Protein AF-A0A4Y2G0T9-F1 (afdb_monomer_lite)

Secondary structure (DSSP, 8-state):
-HHHIIIIIHHHTT-SEEEEE------SSS--TTHHHHHHHHHHHHHHTT----SHHHHHHHHHHH-TT-------HHHHHHHHT--EEPPP-TTGGG-SEEEEETTTTEEEEESS--SSS-TTS---TTEEEEEEEEEETTEEEEEEE--

pLDDT: mean 78.45, std 14.95, range [38.84, 96.38]

Radius of gyration: 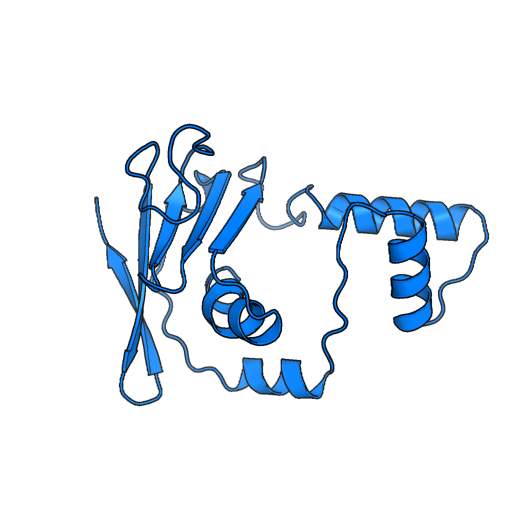17.41 Å; chains: 1; bounding box: 47×31×44 Å

Structure (mmCIF, N/CA/C/O backbone):
data_AF-A0A4Y2G0T9-F1
#
_entry.id   AF-A0A4Y2G0T9-F1
#
loop_
_atom_site.group_PDB
_atom_site.id
_atom_site.type_symbol
_atom_site.label_atom_id
_atom_site.label_alt_id
_atom_site.label_comp_id
_atom_site.label_asym_id
_atom_site.label_entity_id
_atom_site.label_seq_id
_atom_site.pdbx_PDB_ins_code
_atom_site.Cartn_x
_atom_site.Cartn_y
_atom_site.Cartn_z
_atom_site.occupancy
_atom_site.B_iso_or_equiv
_atom_site.auth_seq_id
_atom_site.auth_comp_id
_atom_site.auth_asym_id
_atom_site.auth_atom_id
_atom_site.pdbx_PDB_model_num
ATOM 1 N N . MET A 1 1 ? -9.813 4.676 -2.285 1.00 68.00 1 MET A N 1
ATOM 2 C CA . MET A 1 1 ? -8.506 3.986 -2.178 1.00 68.00 1 MET A CA 1
ATOM 3 C C . MET A 1 1 ? -8.399 3.131 -0.915 1.00 68.00 1 MET A C 1
ATOM 5 O O . MET A 1 1 ? -8.405 1.923 -1.058 1.00 68.00 1 MET A O 1
ATOM 9 N N . PHE A 1 2 ? -8.366 3.696 0.302 1.00 76.31 2 PHE A N 1
ATOM 10 C CA . PHE A 1 2 ? -8.104 2.938 1.548 1.00 76.31 2 PHE A CA 1
ATOM 11 C C . PHE A 1 2 ? -9.035 1.743 1.794 1.00 76.31 2 PHE A C 1
ATOM 13 O O . PHE A 1 2 ? -8.586 0.682 2.213 1.00 76.31 2 PHE A O 1
ATOM 20 N N . PHE A 1 3 ? -10.314 1.888 1.445 1.00 78.50 3 PHE A N 1
ATOM 21 C CA . PHE A 1 3 ? -11.277 0.794 1.488 1.00 78.50 3 PHE A CA 1
ATOM 22 C C . PHE A 1 3 ? -10.866 -0.411 0.625 1.00 78.50 3 PHE A C 1
ATOM 24 O O . PHE A 1 3 ? -10.908 -1.536 1.105 1.00 78.50 3 PHE A O 1
ATOM 31 N N . LEU A 1 4 ? -10.416 -0.189 -0.615 1.00 79.38 4 LEU A N 1
ATOM 32 C CA . LEU A 1 4 ? -9.971 -1.268 -1.507 1.00 79.38 4 LEU A CA 1
ATOM 33 C C . LEU A 1 4 ? -8.747 -1.991 -0.938 1.00 79.38 4 LEU A C 1
ATOM 35 O O . LEU A 1 4 ? -8.599 -3.197 -1.114 1.00 79.38 4 LEU A O 1
ATOM 39 N N . VAL A 1 5 ? -7.891 -1.282 -0.201 1.00 77.06 5 VAL A N 1
ATOM 40 C CA . VAL A 1 5 ? -6.729 -1.908 0.434 1.00 77.06 5 VAL A CA 1
ATOM 41 C C . VAL A 1 5 ? -7.168 -2.918 1.495 1.00 77.06 5 VAL A C 1
ATOM 43 O O . VAL A 1 5 ? -6.694 -4.049 1.495 1.00 77.06 5 VAL A O 1
ATOM 46 N N . ALA A 1 6 ? -8.123 -2.544 2.345 1.00 79.56 6 ALA A N 1
ATOM 47 C CA . ALA A 1 6 ? -8.663 -3.428 3.375 1.00 79.56 6 ALA A CA 1
ATOM 48 C C . ALA A 1 6 ? -9.577 -4.532 2.804 1.00 79.56 6 ALA A C 1
ATOM 50 O O . ALA A 1 6 ? -9.479 -5.696 3.183 1.00 79.56 6 ALA A O 1
ATOM 51 N N . ALA A 1 7 ? -10.473 -4.191 1.876 1.00 77.19 7 ALA A N 1
ATOM 52 C CA . ALA A 1 7 ? -11.520 -5.095 1.402 1.00 77.19 7 ALA A CA 1
ATOM 53 C C . ALA A 1 7 ? -11.059 -6.064 0.305 1.00 77.19 7 ALA A C 1
ATOM 55 O O . ALA A 1 7 ? -11.631 -7.155 0.187 1.00 77.19 7 ALA A O 1
ATOM 56 N N . PHE A 1 8 ? -10.053 -5.671 -0.481 1.00 79.69 8 PHE A N 1
ATOM 57 C CA . PHE A 1 8 ? -9.575 -6.413 -1.643 1.00 79.69 8 PHE A CA 1
ATOM 58 C C . PHE A 1 8 ? -8.099 -6.804 -1.509 1.00 79.69 8 PHE A C 1
ATOM 60 O O . PHE A 1 8 ? -7.800 -7.996 -1.429 1.00 79.69 8 PHE A O 1
ATOM 67 N N . LEU A 1 9 ? -7.177 -5.838 -1.395 1.00 78.19 9 LEU A N 1
ATOM 68 C CA . LEU A 1 9 ? -5.736 -6.146 -1.392 1.00 78.19 9 LEU A CA 1
ATOM 69 C C . LEU A 1 9 ? -5.326 -7.008 -0.196 1.00 78.19 9 LEU A C 1
ATOM 71 O O . LEU A 1 9 ? -4.551 -7.948 -0.358 1.00 78.19 9 LEU A O 1
ATOM 75 N N . ALA A 1 10 ? -5.878 -6.746 0.991 1.00 82.81 10 ALA A N 1
ATOM 76 C CA . ALA A 1 10 ? -5.571 -7.546 2.168 1.00 82.81 10 ALA A CA 1
ATOM 77 C C . ALA A 1 10 ? -6.024 -9.007 2.019 1.00 82.81 10 ALA A C 1
ATOM 79 O O . ALA A 1 10 ? -5.335 -9.913 2.486 1.00 82.81 10 ALA A O 1
ATOM 80 N N . LYS A 1 11 ? -7.137 -9.260 1.316 1.00 80.56 11 LYS A N 1
ATOM 81 C CA . LYS A 1 11 ? -7.581 -10.627 1.004 1.00 80.56 11 LYS A CA 1
ATOM 82 C C . LYS A 1 11 ? -6.655 -11.286 -0.010 1.00 80.56 11 LYS A C 1
ATOM 84 O O . LYS A 1 11 ? -6.215 -12.407 0.231 1.00 80.56 11 LYS A O 1
ATOM 89 N N . LEU A 1 12 ? -6.336 -10.576 -1.094 1.00 79.06 12 LEU A N 1
ATOM 90 C CA . LEU A 1 12 ? -5.482 -11.076 -2.169 1.00 79.06 12 LEU A CA 1
ATOM 91 C C . LEU A 1 12 ? -4.090 -11.469 -1.649 1.00 79.06 12 LEU A C 1
ATOM 93 O O . LEU A 1 12 ? -3.622 -12.582 -1.875 1.00 79.06 12 LEU A O 1
ATOM 97 N N . ALA A 1 13 ? -3.465 -10.587 -0.870 1.00 80.81 13 ALA A N 1
ATOM 98 C CA . ALA A 1 13 ? -2.128 -10.790 -0.319 1.00 80.81 13 ALA A CA 1
ATOM 99 C C . ALA A 1 13 ? -2.114 -11.514 1.045 1.00 80.81 13 ALA A C 1
ATOM 101 O O . ALA A 1 13 ? -1.056 -11.645 1.659 1.00 80.81 13 ALA A O 1
ATOM 102 N N . LYS A 1 14 ? -3.270 -11.993 1.537 1.00 85.94 14 LYS A N 1
ATOM 103 C CA . LYS A 1 14 ? -3.426 -12.665 2.846 1.00 85.94 14 LYS A CA 1
ATOM 104 C C . LYS A 1 14 ? -2.843 -11.856 4.021 1.00 85.94 14 LYS A C 1
ATOM 106 O O . LYS A 1 14 ? -2.278 -12.417 4.962 1.00 85.94 14 LYS A O 1
ATOM 111 N N . ILE A 1 15 ? -2.997 -10.536 3.970 1.00 86.75 15 ILE A N 1
ATOM 112 C CA . ILE A 1 15 ? -2.510 -9.592 4.978 1.00 86.75 15 ILE A CA 1
ATOM 113 C C . ILE A 1 15 ? -3.449 -9.616 6.188 1.00 86.75 15 ILE A C 1
ATOM 115 O O . ILE A 1 15 ? -4.670 -9.552 6.043 1.00 86.75 15 ILE A O 1
ATOM 119 N N . LYS A 1 16 ? -2.875 -9.695 7.393 1.00 88.75 16 LYS A N 1
ATOM 120 C CA . LYS A 1 16 ? -3.620 -9.559 8.659 1.00 88.75 16 LYS A CA 1
ATOM 121 C C . LYS A 1 16 ? -3.565 -8.146 9.226 1.00 88.75 16 LYS A C 1
ATOM 123 O O . LYS A 1 16 ? -4.522 -7.702 9.843 1.00 88.75 16 LYS A O 1
ATOM 128 N N . ILE A 1 17 ? -2.444 -7.466 9.003 1.00 88.50 17 ILE A N 1
ATOM 129 C CA . ILE A 1 17 ? -2.149 -6.142 9.537 1.00 88.50 17 ILE A CA 1
ATOM 130 C C . ILE A 1 17 ? -1.589 -5.303 8.400 1.00 88.50 17 ILE A C 1
ATOM 132 O O . ILE A 1 17 ? -0.650 -5.715 7.719 1.00 88.50 17 ILE A O 1
ATOM 136 N N . LEU A 1 18 ? -2.168 -4.130 8.203 1.00 88.31 18 LEU A N 1
ATOM 137 C CA . LEU A 1 18 ? -1.781 -3.189 7.171 1.00 88.31 18 LEU A CA 1
ATOM 138 C C . LEU A 1 18 ? -1.452 -1.851 7.822 1.00 88.31 18 LEU A C 1
ATOM 140 O O . LEU A 1 18 ? -2.284 -1.295 8.533 1.00 88.31 18 LEU A O 1
ATOM 144 N N . HIS A 1 19 ? -0.286 -1.305 7.486 1.00 86.69 19 HIS A N 1
ATOM 145 C CA . HIS A 1 19 ? 0.060 0.086 7.747 1.00 86.69 19 HIS A CA 1
ATOM 146 C C . HIS A 1 19 ? 0.414 0.770 6.436 1.00 86.69 19 HIS A C 1
ATOM 148 O O . HIS A 1 19 ? 1.192 0.259 5.631 1.00 86.69 19 HIS A O 1
ATOM 154 N N . TRP A 1 20 ? -0.172 1.938 6.224 1.00 84.19 20 TRP A N 1
ATOM 155 C CA . TRP A 1 20 ? 0.101 2.798 5.093 1.00 84.19 20 TRP A CA 1
ATOM 156 C C . TRP A 1 20 ? 0.549 4.153 5.620 1.00 84.19 20 TRP A C 1
ATOM 158 O O . TRP A 1 20 ? -0.260 4.937 6.115 1.00 84.19 20 TRP A O 1
ATOM 168 N N . HIS A 1 21 ? 1.836 4.440 5.455 1.00 81.06 21 HIS A N 1
ATOM 169 C CA . HIS A 1 21 ? 2.449 5.706 5.847 1.00 81.06 21 HIS A CA 1
ATOM 170 C C . HIS A 1 21 ? 2.593 6.632 4.638 1.00 81.06 21 HIS A C 1
ATOM 172 O O . HIS A 1 21 ? 2.918 6.181 3.537 1.00 81.06 21 HIS A O 1
ATOM 178 N N . PHE A 1 22 ? 2.358 7.926 4.833 1.00 75.19 22 PHE A N 1
ATOM 179 C CA . PHE A 1 22 ? 2.571 8.952 3.814 1.00 75.19 22 PHE A CA 1
ATOM 180 C C . PHE A 1 22 ? 2.950 10.278 4.472 1.00 75.19 22 PHE A C 1
ATOM 182 O O . PHE A 1 22 ? 2.508 10.586 5.576 1.00 75.19 22 PHE A O 1
ATOM 189 N N . LEU A 1 23 ? 3.836 11.023 3.807 1.00 62.22 23 LEU A N 1
ATOM 190 C CA . LEU A 1 23 ? 4.517 12.171 4.406 1.00 62.22 23 LEU A CA 1
ATOM 191 C C . LEU A 1 23 ? 3.770 13.500 4.256 1.00 62.22 23 LEU A C 1
ATOM 193 O O . LEU A 1 23 ? 4.048 14.403 5.036 1.00 62.22 23 LEU A O 1
ATOM 197 N N . GLU A 1 24 ? 2.851 13.641 3.296 1.00 57.41 24 GLU A N 1
ATOM 198 C CA . GLU A 1 24 ? 2.263 14.950 2.995 1.00 57.41 24 GLU A CA 1
ATOM 199 C C . GLU A 1 24 ? 0.754 14.938 2.741 1.00 57.41 24 GLU A C 1
ATOM 201 O O . GLU A 1 24 ? 0.183 14.023 2.144 1.00 57.41 24 GLU A O 1
ATOM 206 N N . ALA A 1 25 ? 0.140 16.051 3.145 1.00 52.12 25 ALA A N 1
ATOM 207 C CA . ALA A 1 25 ? -1.206 16.488 2.805 1.00 52.12 25 ALA A CA 1
ATOM 208 C C . ALA A 1 25 ? -1.255 17.105 1.393 1.00 52.12 25 ALA A C 1
ATOM 210 O O . ALA A 1 25 ? -1.711 18.237 1.224 1.00 52.12 25 ALA A O 1
ATOM 211 N N . GLU A 1 26 ? -0.730 16.430 0.370 1.00 42.84 26 GLU A N 1
ATOM 212 C CA . GLU A 1 26 ? -0.685 17.032 -0.965 1.00 42.84 26 GLU A CA 1
ATOM 213 C C . GLU A 1 26 ? -2.011 16.898 -1.725 1.00 42.84 26 GLU A C 1
ATOM 215 O O . GLU A 1 26 ? -2.647 15.845 -1.806 1.00 42.84 26 GLU A O 1
ATOM 220 N N . HIS A 1 27 ? -2.417 18.029 -2.303 1.00 41.44 27 HIS A N 1
ATOM 221 C CA . HIS A 1 27 ? -3.561 18.210 -3.186 1.00 41.44 27 HIS A CA 1
ATOM 222 C C . HIS A 1 27 ? -3.435 17.340 -4.446 1.00 41.44 27 HIS A C 1
ATOM 224 O O . HIS A 1 27 ? -2.908 17.779 -5.463 1.00 41.44 27 HIS A O 1
ATOM 230 N N . GLY A 1 28 ? -3.944 16.110 -4.400 1.00 40.38 28 GLY A N 1
ATOM 231 C CA . GLY A 1 28 ? -4.538 15.419 -5.551 1.00 40.38 28 GLY A CA 1
ATOM 232 C C . GLY A 1 28 ? -3.690 15.180 -6.812 1.00 40.38 28 GLY A C 1
ATOM 233 O O . GLY A 1 28 ? -4.267 14.746 -7.803 1.00 40.38 28 GLY A O 1
ATOM 234 N N . MET A 1 29 ? -2.374 15.427 -6.832 1.00 44.00 29 MET A N 1
ATOM 235 C CA . MET A 1 29 ? -1.590 15.341 -8.080 1.00 44.00 29 MET A CA 1
ATOM 236 C C . MET A 1 29 ? -0.271 14.572 -8.018 1.00 44.00 29 MET A C 1
ATOM 238 O O . MET A 1 29 ? 0.334 14.343 -9.067 1.00 44.00 29 MET A O 1
ATOM 242 N N . ARG A 1 30 ? 0.179 14.101 -6.855 1.00 47.28 30 ARG A N 1
ATOM 243 C CA . ARG A 1 30 ? 1.321 13.182 -6.789 1.00 47.28 30 ARG A CA 1
ATOM 244 C C . ARG A 1 30 ? 0.948 12.012 -5.896 1.00 47.28 30 ARG A C 1
ATOM 246 O O . ARG A 1 30 ? 0.436 12.192 -4.797 1.00 47.28 30 ARG A O 1
ATOM 253 N N . ALA A 1 31 ? 1.118 10.797 -6.417 1.00 46.31 31 ALA A N 1
ATOM 254 C CA . ALA A 1 31 ? 1.016 9.597 -5.599 1.00 46.31 31 ALA A CA 1
ATOM 255 C C . ALA A 1 31 ? 1.961 9.766 -4.396 1.00 46.31 31 ALA A C 1
ATOM 257 O O . ALA A 1 31 ? 3.073 10.249 -4.608 1.00 46.31 31 ALA A O 1
ATOM 258 N N . PRO A 1 32 ? 1.544 9.403 -3.171 1.00 51.44 32 PRO A N 1
ATOM 259 C CA . PRO A 1 32 ? 2.346 9.613 -1.972 1.00 51.44 32 PRO A CA 1
ATOM 260 C C . PRO A 1 32 ? 3.758 9.065 -2.195 1.00 51.44 32 PRO A C 1
ATOM 262 O O . PRO A 1 32 ? 3.915 7.901 -2.577 1.00 51.44 32 PRO A O 1
ATOM 265 N N . ASP A 1 33 ? 4.766 9.916 -1.990 1.00 55.88 33 ASP A N 1
ATOM 266 C CA . ASP A 1 33 ? 6.185 9.717 -2.327 1.00 55.88 33 ASP A CA 1
ATOM 267 C C . ASP A 1 33 ? 6.902 8.651 -1.460 1.00 55.88 33 ASP A C 1
ATOM 269 O O . ASP A 1 33 ? 8.052 8.791 -1.052 1.00 55.88 33 ASP A O 1
ATOM 273 N N . GLY A 1 34 ? 6.222 7.542 -1.168 1.00 68.81 34 GLY A N 1
ATOM 274 C CA . GLY A 1 34 ? 6.769 6.353 -0.522 1.00 68.81 34 GLY A CA 1
ATOM 275 C C . GLY A 1 34 ? 7.274 5.328 -1.540 1.00 68.81 34 GLY A C 1
ATOM 276 O O . GLY A 1 34 ? 7.992 5.642 -2.493 1.00 68.81 34 GLY A O 1
ATOM 277 N N . VAL A 1 35 ? 6.862 4.071 -1.355 1.00 77.62 35 VAL A N 1
ATOM 278 C CA . VAL A 1 35 ? 7.264 2.938 -2.206 1.00 77.62 35 VAL A CA 1
ATOM 279 C C . VAL A 1 35 ? 6.980 3.203 -3.691 1.00 77.62 35 VAL A C 1
ATOM 281 O O . VAL A 1 35 ? 7.850 2.966 -4.523 1.00 77.62 35 VAL A O 1
ATOM 284 N N . GLY A 1 36 ? 5.820 3.772 -4.039 1.00 78.88 36 GLY A N 1
ATOM 285 C CA . GLY A 1 36 ? 5.462 4.062 -5.436 1.00 78.88 36 GLY A CA 1
ATOM 286 C C . GLY A 1 36 ? 6.407 5.058 -6.121 1.00 78.88 36 GLY A C 1
ATOM 287 O O . GLY A 1 36 ? 6.818 4.837 -7.261 1.00 78.88 36 GLY A O 1
ATOM 288 N N . GLY A 1 37 ? 6.815 6.117 -5.414 1.00 80.06 37 GLY A N 1
ATOM 289 C CA . GLY A 1 37 ? 7.803 7.080 -5.908 1.00 80.06 37 GLY A CA 1
ATOM 290 C C . GLY A 1 37 ? 9.183 6.444 -6.109 1.00 80.06 37 GLY A C 1
ATOM 291 O O . GLY A 1 37 ? 9.834 6.690 -7.125 1.00 80.06 37 GLY A O 1
ATOM 292 N N . CYS A 1 38 ? 9.602 5.571 -5.185 1.00 85.50 38 CYS A N 1
ATOM 293 C CA . CYS A 1 38 ? 10.834 4.786 -5.307 1.00 85.50 38 CYS A CA 1
ATOM 294 C C . CYS A 1 38 ? 10.825 3.892 -6.558 1.00 85.50 38 CYS A C 1
ATOM 296 O O . CYS A 1 38 ? 11.758 3.958 -7.362 1.00 85.50 38 CYS A O 1
ATOM 298 N N . LEU A 1 39 ? 9.748 3.128 -6.772 1.00 90.06 39 LEU A N 1
ATOM 299 C CA . LEU A 1 39 ? 9.596 2.266 -7.949 1.00 90.06 39 LEU A CA 1
ATOM 300 C C . LEU A 1 39 ? 9.609 3.083 -9.246 1.00 90.06 39 LEU A C 1
ATOM 302 O O . LEU A 1 39 ? 10.328 2.739 -10.180 1.00 90.06 39 LEU A O 1
ATOM 306 N N . LYS A 1 40 ? 8.886 4.212 -9.289 1.00 89.19 40 LYS A N 1
ATOM 307 C CA . LYS A 1 40 ? 8.845 5.095 -10.464 1.00 89.19 40 LYS A CA 1
ATOM 308 C C . LYS A 1 40 ? 10.219 5.673 -10.807 1.00 89.19 40 LYS A C 1
ATOM 310 O O . LYS A 1 40 ? 10.612 5.647 -11.970 1.00 89.19 40 LYS A O 1
ATOM 315 N N . ARG A 1 41 ? 10.950 6.201 -9.817 1.00 90.62 41 ARG A N 1
ATOM 316 C CA . ARG A 1 41 ? 12.301 6.753 -10.029 1.00 90.62 41 ARG A CA 1
ATOM 317 C C . ARG A 1 41 ? 13.280 5.673 -10.475 1.00 90.62 41 ARG A C 1
ATOM 319 O O . ARG A 1 41 ? 14.061 5.917 -11.387 1.00 90.62 41 ARG A O 1
ATOM 326 N N . THR A 1 42 ? 13.194 4.487 -9.878 1.00 93.50 42 THR A N 1
ATOM 327 C CA . THR A 1 42 ? 14.028 3.339 -10.251 1.00 93.50 42 THR A CA 1
ATOM 328 C C . THR A 1 42 ? 13.764 2.923 -11.695 1.00 93.50 42 THR A C 1
ATOM 330 O O . THR A 1 42 ? 14.698 2.865 -12.487 1.00 93.50 42 THR A O 1
ATOM 333 N N . ALA A 1 43 ? 12.496 2.736 -12.072 1.00 94.00 43 ALA A N 1
ATOM 334 C CA . ALA A 1 43 ? 12.113 2.424 -13.446 1.00 94.00 43 ALA A CA 1
ATOM 335 C C . ALA A 1 43 ? 12.596 3.498 -14.435 1.00 94.00 43 ALA A C 1
ATOM 337 O O . ALA A 1 43 ? 13.193 3.172 -15.456 1.00 94.00 43 ALA A O 1
ATOM 338 N N . GLY A 1 44 ? 12.408 4.781 -14.108 1.00 94.75 44 GLY A N 1
ATOM 339 C CA . GLY A 1 44 ? 12.890 5.889 -14.936 1.00 94.75 44 GLY A CA 1
ATOM 340 C C . GLY A 1 44 ? 14.411 5.887 -15.117 1.00 94.75 44 GLY A C 1
ATOM 341 O O . GLY A 1 44 ? 14.889 6.115 -16.224 1.00 94.75 44 GLY A O 1
ATOM 342 N N . GLY A 1 45 ? 15.169 5.578 -14.060 1.00 96.31 45 GLY A N 1
ATOM 343 C CA . GLY A 1 45 ? 16.625 5.439 -14.125 1.00 96.31 45 GLY A CA 1
ATOM 344 C C . GLY A 1 45 ? 17.079 4.275 -15.010 1.00 96.31 45 GLY A C 1
ATOM 345 O O . GLY A 1 45 ? 18.029 4.429 -15.771 1.00 96.31 45 GLY A O 1
ATOM 346 N N . ILE A 1 46 ? 16.371 3.143 -14.967 1.00 96.31 46 ILE A N 1
ATOM 347 C CA . ILE A 1 46 ? 16.640 1.966 -15.811 1.00 96.31 46 ILE A CA 1
ATOM 348 C C . ILE A 1 46 ? 16.426 2.303 -17.294 1.00 96.31 46 ILE A C 1
ATOM 350 O O . ILE A 1 46 ? 17.318 2.057 -18.107 1.00 96.31 46 ILE A O 1
ATOM 354 N N . VAL A 1 47 ? 15.301 2.949 -17.633 1.00 96.38 47 VAL A N 1
ATOM 355 C CA . VAL A 1 47 ? 15.025 3.398 -19.013 1.00 96.38 47 VAL A CA 1
ATOM 356 C C . VAL A 1 47 ? 16.049 4.428 -19.478 1.00 96.38 47 VAL A C 1
ATOM 358 O O . VAL A 1 47 ? 16.574 4.321 -20.583 1.00 96.38 47 VAL A O 1
ATOM 361 N N . ALA A 1 48 ? 16.384 5.409 -18.635 1.00 96.00 48 ALA A N 1
ATOM 362 C CA . ALA A 1 48 ? 17.399 6.411 -18.958 1.00 96.00 48 ALA A CA 1
ATOM 363 C C . ALA A 1 48 ? 18.795 5.794 -19.171 1.00 96.00 48 ALA A C 1
ATOM 365 O O . ALA A 1 48 ? 19.593 6.334 -19.933 1.00 96.00 48 ALA A O 1
ATOM 366 N N . GLY A 1 49 ? 19.074 4.650 -18.538 1.00 94.69 49 GLY A N 1
ATOM 367 C CA . GLY A 1 49 ? 20.274 3.840 -18.756 1.00 94.69 49 GLY A CA 1
ATOM 368 C C . GLY A 1 49 ? 20.267 3.016 -20.051 1.00 94.69 49 GLY A C 1
ATOM 369 O O . GLY A 1 49 ? 21.226 2.289 -20.297 1.00 94.69 49 GLY A O 1
ATOM 370 N N . GLY A 1 50 ? 19.215 3.115 -20.872 1.00 94.00 50 GLY A N 1
ATOM 371 C CA . GLY A 1 50 ? 19.101 2.438 -22.167 1.00 94.00 50 GLY A CA 1
ATOM 372 C C . GLY A 1 50 ? 18.477 1.041 -22.115 1.00 94.00 50 GLY A C 1
ATOM 373 O O . GLY A 1 50 ? 18.495 0.339 -23.123 1.00 94.00 50 GLY A O 1
ATOM 374 N N . ILE A 1 51 ? 17.931 0.623 -20.969 1.00 94.00 51 ILE A N 1
ATOM 375 C CA . ILE A 1 51 ? 17.221 -0.655 -20.845 1.00 94.00 51 ILE A CA 1
ATOM 376 C C . ILE A 1 51 ? 15.744 -0.428 -21.168 1.00 94.00 51 ILE A C 1
ATOM 378 O O . ILE A 1 51 ? 15.042 0.279 -20.445 1.00 94.00 51 ILE A O 1
ATOM 382 N N . ASP A 1 52 ? 15.270 -1.051 -22.243 1.00 93.75 52 ASP A N 1
ATOM 383 C CA . ASP A 1 52 ? 13.858 -1.007 -22.618 1.00 93.75 52 ASP A CA 1
ATOM 384 C C . ASP A 1 52 ? 12.998 -1.914 -21.719 1.00 93.75 52 ASP A C 1
ATOM 386 O O . ASP A 1 52 ? 13.427 -2.986 -21.285 1.00 93.75 52 ASP A O 1
ATOM 390 N N . MET A 1 53 ? 11.766 -1.482 -21.443 1.00 94.25 53 MET A N 1
ATOM 391 C CA . MET A 1 53 ? 10.788 -2.207 -20.624 1.00 94.25 53 MET A CA 1
ATOM 392 C C . MET A 1 53 ? 9.447 -2.280 -21.368 1.00 94.25 53 MET A C 1
ATOM 394 O O . MET A 1 53 ? 8.524 -1.522 -21.062 1.00 94.25 53 MET A O 1
ATOM 398 N N . PRO A 1 54 ? 9.320 -3.186 -22.353 1.00 93.00 54 PRO A N 1
ATOM 399 C CA . PRO A 1 54 ? 8.200 -3.186 -23.295 1.00 93.00 54 PRO A CA 1
ATOM 400 C C . PRO A 1 54 ? 6.888 -3.732 -22.713 1.00 93.00 54 PRO A C 1
ATOM 402 O O . PRO A 1 54 ? 5.836 -3.600 -23.335 1.00 93.00 54 PRO A O 1
ATOM 405 N N . ASN A 1 55 ? 6.926 -4.385 -21.549 1.00 92.12 55 ASN A N 1
ATOM 406 C CA . ASN A 1 55 ? 5.747 -4.965 -20.912 1.00 92.12 55 ASN A CA 1
ATOM 407 C C . ASN A 1 55 ? 5.873 -5.000 -19.379 1.00 92.12 55 ASN A C 1
ATOM 409 O O . ASN A 1 55 ? 6.926 -4.708 -18.806 1.00 92.12 55 ASN A O 1
ATOM 413 N N . ILE A 1 56 ? 4.763 -5.352 -18.725 1.00 89.56 56 ILE A N 1
ATOM 414 C CA . ILE A 1 56 ? 4.636 -5.355 -17.265 1.00 89.56 56 ILE A CA 1
ATOM 415 C C . ILE A 1 56 ? 5.549 -6.383 -16.588 1.00 89.56 56 ILE A C 1
ATOM 417 O O . ILE A 1 56 ? 6.086 -6.091 -15.523 1.00 89.56 56 ILE A O 1
ATOM 421 N N . ASP A 1 57 ? 5.771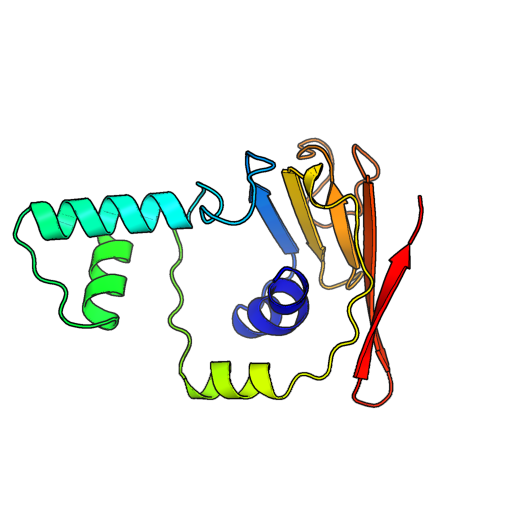 -7.544 -17.203 1.00 91.50 57 ASP A N 1
ATOM 422 C CA . ASP A 1 57 ? 6.600 -8.603 -16.624 1.00 91.50 57 ASP A CA 1
ATOM 423 C C . ASP A 1 57 ? 8.061 -8.156 -16.541 1.00 91.50 57 ASP A C 1
ATOM 425 O O . ASP A 1 57 ? 8.680 -8.238 -15.480 1.00 91.50 57 ASP A O 1
ATOM 429 N N . VAL A 1 58 ? 8.572 -7.553 -17.623 1.00 94.38 58 VAL A N 1
ATOM 430 C CA . VAL A 1 58 ? 9.922 -6.972 -17.651 1.00 94.38 58 VAL A CA 1
ATOM 431 C C . VAL A 1 58 ? 10.055 -5.869 -16.600 1.00 94.38 58 VAL A C 1
ATOM 433 O O . VAL A 1 58 ? 11.050 -5.833 -15.877 1.00 94.38 58 VAL A O 1
ATOM 436 N N . LEU A 1 59 ? 9.050 -4.997 -16.461 1.00 93.50 59 LEU A N 1
ATOM 437 C CA . LEU A 1 59 ? 9.052 -3.969 -15.418 1.00 93.50 59 LEU A CA 1
ATOM 438 C C . LEU A 1 59 ? 9.119 -4.590 -14.013 1.00 93.50 59 LEU A C 1
ATOM 440 O O . LEU A 1 59 ? 9.914 -4.150 -13.184 1.00 93.50 59 LEU A O 1
ATOM 444 N N . ILE A 1 60 ? 8.302 -5.608 -13.732 1.00 93.12 60 ILE A N 1
ATOM 445 C CA . ILE A 1 60 ? 8.267 -6.276 -12.426 1.00 93.12 60 ILE A CA 1
ATOM 446 C C . ILE A 1 60 ? 9.613 -6.927 -12.110 1.00 93.12 60 ILE A C 1
ATOM 448 O O . ILE A 1 60 ? 10.113 -6.763 -10.996 1.00 93.12 60 ILE A O 1
ATOM 452 N N . ASP A 1 61 ? 10.209 -7.635 -13.064 1.00 93.75 61 ASP A N 1
ATOM 453 C CA . ASP A 1 61 ? 11.498 -8.298 -12.870 1.00 93.75 61 ASP A CA 1
ATOM 454 C C . ASP A 1 61 ? 12.613 -7.284 -12.607 1.00 93.75 61 ASP A C 1
ATOM 456 O O . 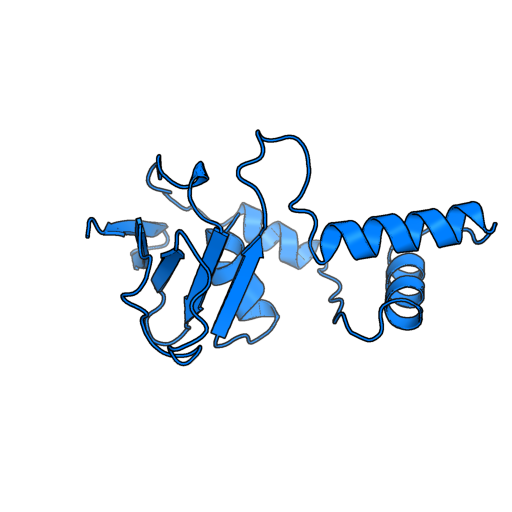ASP A 1 61 ? 13.364 -7.418 -11.636 1.00 93.75 61 ASP A O 1
ATOM 460 N N . GLN A 1 62 ? 12.666 -6.208 -13.395 1.00 94.94 62 GLN A N 1
ATOM 461 C CA . GLN A 1 62 ? 13.619 -5.119 -13.190 1.00 94.94 62 GLN A CA 1
ATOM 462 C C . GLN A 1 62 ? 13.448 -4.462 -11.817 1.00 94.94 62 GLN A C 1
ATOM 464 O O . GLN A 1 62 ? 14.430 -4.232 -11.106 1.00 94.94 62 GLN A O 1
ATOM 469 N N . LEU A 1 63 ? 12.213 -4.200 -11.392 1.00 94.38 63 LEU A N 1
ATOM 470 C CA . LEU A 1 63 ? 11.957 -3.621 -10.078 1.00 94.38 63 LEU A CA 1
ATOM 471 C C . LEU A 1 63 ? 12.301 -4.591 -8.939 1.00 94.38 63 LEU A C 1
ATOM 473 O O . LEU A 1 63 ? 12.858 -4.153 -7.940 1.00 94.38 63 LEU A O 1
ATOM 477 N N . LYS A 1 64 ? 12.064 -5.901 -9.073 1.00 93.25 64 LYS A N 1
ATOM 478 C CA . LYS A 1 64 ? 12.478 -6.897 -8.063 1.00 93.25 64 LYS A CA 1
ATOM 479 C C . LYS A 1 64 ? 13.998 -6.968 -7.907 1.00 93.25 64 LYS A C 1
ATOM 481 O O . LYS A 1 64 ? 14.493 -7.116 -6.790 1.00 93.25 64 LYS A O 1
ATOM 486 N N . ILE A 1 65 ? 14.741 -6.835 -9.006 1.00 93.62 65 ILE A N 1
ATOM 487 C CA . ILE A 1 65 ? 16.210 -6.815 -8.995 1.00 93.62 65 ILE A CA 1
ATOM 488 C C . ILE A 1 65 ? 16.730 -5.563 -8.276 1.00 93.62 65 ILE A C 1
ATOM 490 O O . ILE A 1 65 ? 17.628 -5.654 -7.432 1.00 93.62 65 ILE A O 1
ATOM 494 N N . ASN A 1 66 ? 16.155 -4.400 -8.595 1.00 93.88 66 ASN A N 1
ATOM 495 C CA . ASN A 1 66 ? 16.668 -3.099 -8.162 1.00 93.88 66 ASN A CA 1
ATOM 496 C C . ASN A 1 66 ? 16.058 -2.593 -6.839 1.00 93.88 66 ASN A C 1
ATOM 498 O O . ASN A 1 66 ? 16.651 -1.752 -6.167 1.00 93.88 66 ASN A O 1
ATOM 502 N N . CYS A 1 67 ? 14.913 -3.129 -6.412 1.00 92.38 67 CYS A N 1
ATOM 503 C CA . CYS A 1 67 ? 14.197 -2.739 -5.195 1.00 92.38 67 CYS A CA 1
ATOM 504 C C . CYS A 1 67 ? 14.012 -3.934 -4.248 1.00 92.38 67 CYS A C 1
ATOM 506 O O . CYS A 1 67 ? 12.894 -4.289 -3.888 1.00 92.38 67 CYS A O 1
ATOM 508 N N . LYS A 1 68 ? 15.118 -4.532 -3.788 1.00 89.00 68 LYS A N 1
ATOM 509 C CA . LYS A 1 68 ? 15.126 -5.754 -2.951 1.00 89.00 68 LYS A CA 1
ATOM 510 C C . LYS A 1 68 ? 14.314 -5.671 -1.648 1.00 89.00 68 LYS A C 1
ATOM 512 O O . LYS A 1 68 ? 13.957 -6.701 -1.091 1.00 89.00 68 LYS A O 1
ATOM 517 N N . GLY A 1 69 ? 14.051 -4.464 -1.144 1.00 85.62 69 GLY A N 1
ATOM 518 C CA . GLY A 1 69 ? 13.225 -4.234 0.047 1.00 85.62 69 GLY A CA 1
ATOM 519 C C . GLY A 1 69 ? 11.722 -4.125 -0.230 1.00 85.62 69 GLY A C 1
ATOM 520 O O . GLY A 1 69 ? 10.957 -3.892 0.701 1.00 85.62 69 GLY A O 1
ATOM 521 N N . VAL A 1 70 ? 11.291 -4.242 -1.490 1.00 86.38 70 VAL A N 1
ATOM 522 C CA . VAL A 1 70 ? 9.898 -4.060 -1.907 1.00 86.38 70 VAL A CA 1
ATOM 523 C C . VAL A 1 70 ? 9.365 -5.354 -2.508 1.00 86.38 70 VAL A C 1
ATOM 525 O O . VAL A 1 70 ? 9.843 -5.824 -3.538 1.00 86.38 70 VAL A O 1
ATOM 528 N N . ASN A 1 71 ? 8.314 -5.897 -1.897 1.00 86.25 71 ASN A N 1
ATOM 529 C CA . ASN A 1 71 ? 7.566 -7.004 -2.480 1.00 86.25 71 ASN A CA 1
ATOM 530 C C . ASN A 1 71 ? 6.574 -6.464 -3.512 1.00 86.25 71 ASN A C 1
ATOM 532 O O . ASN A 1 71 ? 5.743 -5.612 -3.198 1.00 86.25 71 ASN A O 1
ATOM 536 N N . ILE A 1 72 ? 6.661 -6.977 -4.738 1.00 86.75 72 ILE A N 1
ATOM 537 C CA . ILE A 1 72 ? 5.831 -6.556 -5.869 1.00 86.75 72 ILE A CA 1
ATOM 538 C C . ILE A 1 72 ? 4.949 -7.729 -6.283 1.00 86.75 72 ILE A C 1
ATOM 540 O O . ILE A 1 72 ? 5.452 -8.814 -6.588 1.00 86.75 72 ILE A O 1
ATOM 544 N N . PHE A 1 73 ? 3.640 -7.492 -6.305 1.00 82.00 73 PHE A N 1
ATOM 545 C CA . PHE A 1 73 ? 2.629 -8.463 -6.707 1.00 82.00 73 PHE A CA 1
ATOM 546 C C . PHE A 1 73 ? 2.027 -8.038 -8.044 1.00 82.00 73 PHE A C 1
ATOM 548 O O . PHE A 1 73 ? 1.654 -6.878 -8.213 1.00 82.00 73 PHE A O 1
ATOM 555 N N . HIS A 1 74 ? 1.937 -8.978 -8.982 1.00 84.00 74 HIS A N 1
ATOM 556 C CA . HIS A 1 74 ? 1.169 -8.784 -10.204 1.00 84.00 74 HIS A CA 1
ATOM 557 C C . HIS A 1 74 ? -0.308 -9.034 -9.892 1.00 84.00 74 HIS A C 1
ATOM 559 O O . HIS A 1 74 ? -0.631 -10.058 -9.294 1.00 84.00 74 HIS A O 1
ATOM 565 N N . VAL A 1 75 ? -1.173 -8.097 -10.277 1.00 83.00 75 VAL A N 1
ATOM 566 C CA . VAL A 1 75 ? -2.630 -8.233 -10.166 1.00 83.00 75 VAL A CA 1
ATOM 567 C C . VAL A 1 75 ? -3.169 -8.410 -11.578 1.00 83.00 75 VAL A C 1
ATOM 569 O O . VAL A 1 75 ? -2.981 -7.537 -12.425 1.00 83.00 75 VAL A O 1
ATOM 572 N N . ALA A 1 76 ? -3.800 -9.548 -11.844 1.00 84.06 76 ALA A N 1
ATOM 573 C CA . ALA A 1 76 ? -4.354 -9.872 -13.148 1.00 84.06 76 ALA A CA 1
ATOM 574 C C . ALA A 1 76 ? -5.631 -9.065 -13.426 1.00 84.06 76 ALA A C 1
ATOM 576 O O . ALA A 1 76 ? -6.390 -8.738 -12.514 1.00 84.06 76 ALA A O 1
ATOM 577 N N . SER A 1 77 ? -5.928 -8.810 -14.704 1.00 84.56 77 SER A N 1
ATOM 578 C CA . SER A 1 77 ? -7.126 -8.062 -15.122 1.00 84.56 77 SER A CA 1
ATOM 579 C C . SER A 1 77 ? -8.424 -8.642 -14.554 1.00 84.56 77 SER A C 1
ATOM 581 O O . SER A 1 77 ? -9.250 -7.894 -14.049 1.00 84.56 77 SER A O 1
ATOM 583 N N . ALA A 1 78 ? -8.559 -9.971 -14.514 1.00 83.94 78 ALA A N 1
ATOM 584 C CA . ALA A 1 78 ? -9.734 -10.629 -13.938 1.00 83.94 78 ALA A CA 1
ATOM 585 C C . ALA A 1 78 ? -9.945 -10.311 -12.441 1.00 83.94 78 ALA A C 1
ATOM 587 O O . ALA A 1 78 ? -11.074 -10.315 -11.953 1.00 83.94 78 ALA A O 1
ATOM 588 N N . GLU A 1 79 ? -8.867 -10.038 -11.699 1.00 80.75 79 GLU A N 1
ATOM 589 C CA . GLU A 1 79 ? -8.936 -9.646 -10.287 1.00 80.75 79 GLU A CA 1
ATOM 590 C C . GLU A 1 79 ? -9.379 -8.181 -10.148 1.00 80.75 79 GLU A C 1
ATOM 592 O O . GLU A 1 79 ? -10.117 -7.840 -9.221 1.00 80.75 79 GLU A O 1
ATOM 597 N N . ILE A 1 80 ? -8.991 -7.330 -11.105 1.00 80.44 80 ILE A N 1
ATOM 598 C CA . ILE A 1 80 ? -9.431 -5.932 -11.208 1.00 80.44 80 ILE A CA 1
ATOM 599 C C . ILE A 1 80 ? -10.922 -5.862 -11.559 1.00 80.44 80 ILE A C 1
ATOM 601 O O . ILE A 1 80 ? -11.658 -5.140 -10.894 1.00 80.44 80 ILE A O 1
ATOM 605 N N . ASP A 1 81 ? -11.400 -6.680 -12.500 1.00 82.38 81 ASP A N 1
ATOM 606 C CA . ASP A 1 81 ? -12.821 -6.737 -12.884 1.00 82.38 81 ASP A CA 1
ATOM 607 C C . ASP A 1 81 ? -13.737 -7.099 -11.699 1.00 82.38 81 ASP A C 1
ATOM 609 O O . ASP A 1 81 ? -14.921 -6.754 -11.656 1.00 82.38 81 ASP A O 1
ATOM 613 N N . GLY A 1 82 ? -13.201 -7.828 -10.715 1.00 74.75 82 GLY A N 1
ATOM 614 C CA . GLY A 1 82 ? -13.889 -8.120 -9.460 1.00 74.75 82 GLY A CA 1
ATOM 615 C C . GLY A 1 82 ? -14.074 -6.889 -8.568 1.00 74.75 82 GLY A C 1
ATOM 616 O O . GLY A 1 82 ? -15.043 -6.835 -7.813 1.00 74.75 82 GLY A O 1
ATOM 617 N N . CYS A 1 83 ? -13.183 -5.898 -8.662 1.00 75.75 83 CYS A N 1
ATOM 618 C CA . CYS A 1 83 ? -13.254 -4.656 -7.890 1.00 75.75 83 CYS A CA 1
ATOM 619 C C . CYS A 1 83 ? -14.357 -3.724 -8.386 1.00 75.75 83 CYS A C 1
ATOM 621 O O . CYS A 1 83 ? -15.044 -3.122 -7.563 1.00 75.75 83 CYS A O 1
ATOM 623 N N . ASP A 1 84 ? -14.563 -3.642 -9.700 1.00 77.31 84 ASP A N 1
ATOM 624 C CA . ASP A 1 84 ? -15.583 -2.771 -10.302 1.00 77.31 84 ASP A CA 1
ATOM 625 C C . ASP A 1 84 ? -17.012 -3.184 -9.923 1.00 77.31 84 ASP A C 1
ATOM 627 O O . ASP A 1 84 ? -17.939 -2.379 -9.962 1.00 77.31 84 ASP A O 1
ATOM 631 N N . LYS A 1 85 ? -17.189 -4.438 -9.497 1.00 78.81 85 LYS A N 1
ATOM 632 C CA . LYS A 1 85 ? -18.466 -4.985 -9.017 1.00 78.81 85 LYS A CA 1
ATOM 633 C C . LYS A 1 85 ? -18.728 -4.697 -7.537 1.00 78.81 85 LYS A C 1
ATOM 635 O O . LYS A 1 85 ? -19.778 -5.080 -7.026 1.00 78.81 85 LYS A O 1
ATOM 640 N N . ILE A 1 86 ? -17.781 -4.089 -6.819 1.00 75.75 86 ILE A N 1
ATOM 641 C CA . ILE A 1 86 ? -17.932 -3.811 -5.389 1.00 75.75 86 ILE A CA 1
ATOM 642 C C . ILE A 1 86 ? -18.803 -2.567 -5.207 1.00 75.75 86 ILE A C 1
ATOM 644 O O . ILE A 1 86 ? -18.335 -1.435 -5.329 1.00 75.75 86 ILE A O 1
ATOM 648 N N . GLU A 1 87 ? -20.063 -2.776 -4.829 1.00 74.94 87 GLU A N 1
ATOM 649 C CA . GLU A 1 87 ? -20.930 -1.697 -4.362 1.00 74.94 87 GLU A CA 1
ATOM 650 C C . GLU A 1 87 ? -20.561 -1.301 -2.925 1.00 74.94 87 GLU A C 1
ATOM 652 O O . GLU A 1 87 ? -20.707 -2.065 -1.964 1.00 74.94 87 GLU A O 1
ATOM 657 N N . VAL A 1 88 ? -20.055 -0.077 -2.771 1.00 73.69 88 VAL A N 1
ATOM 658 C CA . VAL A 1 88 ? -19.665 0.480 -1.476 1.00 73.69 88 VAL A CA 1
ATOM 659 C C . VAL A 1 88 ? -20.218 1.887 -1.313 1.00 73.69 88 VAL A C 1
ATOM 661 O O . VAL A 1 88 ? -20.058 2.746 -2.178 1.00 73.69 88 VAL A O 1
ATOM 664 N N . THR A 1 89 ? -20.841 2.150 -0.165 1.00 71.75 89 THR A N 1
ATOM 665 C CA . THR A 1 89 ? -21.193 3.514 0.241 1.00 71.75 89 THR A CA 1
ATOM 666 C C . THR A 1 89 ? -20.120 4.030 1.192 1.00 71.75 89 THR A C 1
ATOM 668 O O . THR A 1 89 ? -20.012 3.582 2.335 1.00 71.75 89 THR A O 1
ATOM 671 N N . LEU A 1 90 ? -19.299 4.959 0.700 1.00 68.62 90 LEU A N 1
ATOM 672 C CA . LEU A 1 90 ? -18.226 5.586 1.468 1.00 68.62 90 LEU A CA 1
ATOM 673 C C . LEU A 1 90 ? -18.748 6.854 2.161 1.00 68.62 90 LEU A C 1
ATOM 675 O O . LEU A 1 90 ? -19.259 7.741 1.475 1.00 68.62 90 LEU A O 1
ATOM 679 N N . PRO A 1 91 ? -18.600 7.000 3.489 1.00 69.5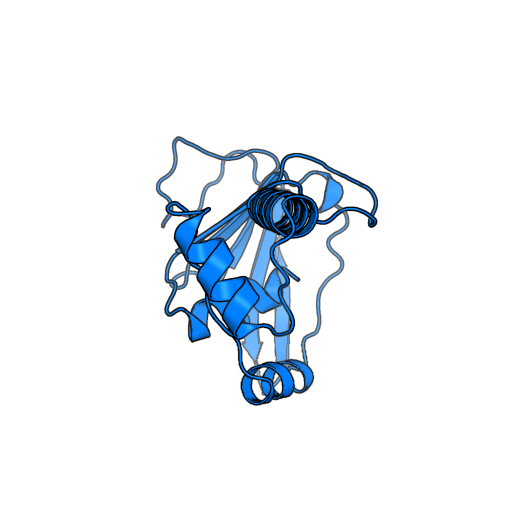0 91 PRO A N 1
ATOM 680 C CA . PRO A 1 91 ? -18.872 8.260 4.152 1.00 69.50 91 PRO A CA 1
ATOM 681 C C . PRO A 1 91 ? -17.807 9.290 3.764 1.00 69.50 91 PRO A C 1
ATOM 683 O O . PRO A 1 91 ? -16.634 8.961 3.560 1.00 69.50 91 PRO A O 1
ATOM 686 N N . SER A 1 92 ? -18.212 10.558 3.697 1.00 69.25 92 SER A N 1
ATOM 687 C CA . SER A 1 92 ? -17.271 11.660 3.497 1.00 69.25 92 SER A CA 1
ATOM 688 C C . SER A 1 92 ? -16.369 11.801 4.723 1.00 69.25 92 SER A C 1
ATOM 690 O O . SER A 1 92 ? -16.858 12.020 5.830 1.00 69.25 92 SER A O 1
ATOM 692 N N . PHE A 1 93 ? -15.052 11.681 4.534 1.00 71.38 93 PHE A N 1
ATOM 693 C CA . PHE A 1 93 ? -14.055 11.858 5.592 1.00 71.38 93 PHE A CA 1
ATOM 694 C C . PHE A 1 93 ? -13.270 13.155 5.360 1.00 71.38 93 PHE A C 1
ATOM 696 O O . PHE A 1 93 ? -12.209 13.172 4.737 1.00 71.38 93 PHE A O 1
ATOM 703 N N . THR A 1 94 ? -13.798 14.267 5.873 1.00 68.44 94 THR A N 1
ATOM 704 C CA . THR A 1 94 ? -13.286 15.628 5.618 1.00 68.44 94 THR A CA 1
ATOM 705 C C . THR A 1 94 ? -11.873 15.873 6.164 1.00 68.44 94 THR A C 1
ATOM 707 O O . THR A 1 94 ? -11.169 16.770 5.708 1.00 68.44 94 THR A O 1
ATOM 710 N N . VAL A 1 95 ? -11.418 15.074 7.134 1.00 72.12 95 VAL A N 1
ATOM 711 C CA . VAL A 1 95 ? -10.141 15.286 7.843 1.00 72.12 95 VAL A CA 1
ATOM 712 C C . VAL A 1 95 ? -8.993 14.455 7.247 1.00 72.12 95 VAL A C 1
ATOM 714 O O . VAL A 1 95 ? -7.898 14.428 7.803 1.00 72.12 95 VAL A O 1
ATOM 717 N N . ILE A 1 96 ? -9.199 13.795 6.098 1.00 74.94 96 ILE A N 1
ATOM 718 C CA . ILE A 1 96 ? -8.197 12.887 5.510 1.00 74.94 96 ILE A CA 1
ATOM 719 C C . ILE A 1 96 ? -6.882 13.601 5.179 1.00 74.94 96 ILE A C 1
ATOM 721 O O . ILE A 1 96 ? -5.816 13.011 5.291 1.00 74.94 96 ILE A O 1
ATOM 725 N N . LEU A 1 97 ? -6.949 14.899 4.868 1.00 75.88 97 LEU A N 1
ATOM 726 C CA . LEU A 1 97 ? -5.782 15.734 4.584 1.00 75.88 97 LEU A CA 1
ATOM 727 C C . LEU A 1 97 ? -4.854 15.911 5.793 1.00 75.88 97 LEU A C 1
ATOM 729 O O . LEU A 1 97 ? -3.723 16.332 5.625 1.00 75.88 97 LEU A O 1
ATOM 733 N N . LYS A 1 98 ? -5.299 15.621 7.021 1.00 79.69 98 LYS A N 1
ATOM 734 C CA . LYS A 1 98 ? -4.437 15.688 8.214 1.00 79.69 98 LYS A CA 1
ATOM 735 C C . LYS A 1 98 ? -3.798 14.342 8.557 1.00 79.69 98 LYS A C 1
ATOM 737 O O . LYS A 1 98 ? -3.046 14.269 9.530 1.00 79.69 98 LYS A O 1
ATOM 742 N N . ALA A 1 99 ? -4.153 13.281 7.837 1.00 82.75 99 ALA A N 1
ATOM 743 C CA . ALA A 1 99 ? -3.646 11.945 8.090 1.00 82.75 99 ALA A CA 1
ATOM 744 C C . ALA A 1 99 ? -2.208 11.805 7.574 1.00 82.75 99 ALA A C 1
ATOM 746 O O . ALA A 1 99 ? -1.866 12.376 6.548 1.00 82.75 99 ALA A O 1
ATOM 747 N N . HIS A 1 100 ? -1.397 11.029 8.288 1.00 83.19 100 HIS A N 1
ATOM 748 C CA . HIS A 1 100 ? -0.064 10.589 7.845 1.00 83.19 100 HIS A CA 1
ATOM 749 C C . HIS A 1 100 ? 0.088 9.064 7.950 1.00 83.19 100 HIS A C 1
ATOM 751 O O . HIS A 1 100 ? 1.062 8.483 7.470 1.00 83.19 100 HIS A O 1
ATOM 757 N N . GLU A 1 101 ? -0.875 8.397 8.592 1.00 86.06 101 GLU A N 1
ATOM 758 C CA . GLU A 1 101 ? -0.942 6.946 8.681 1.00 86.06 101 GLU A CA 1
ATOM 759 C C . GLU A 1 101 ? -2.397 6.478 8.551 1.00 86.06 101 GLU A C 1
ATOM 761 O O . GLU A 1 101 ? -3.300 6.992 9.220 1.00 86.06 101 GLU A O 1
ATOM 766 N N . ILE A 1 102 ? -2.601 5.464 7.713 1.00 87.19 102 ILE A N 1
ATOM 767 C CA . ILE A 1 102 ? -3.787 4.612 7.722 1.00 87.19 102 ILE A CA 1
ATOM 768 C C . ILE A 1 102 ? -3.365 3.226 8.191 1.00 87.19 102 ILE A C 1
ATOM 770 O O . ILE A 1 102 ? -2.419 2.661 7.650 1.00 87.19 102 ILE A O 1
ATOM 774 N N . SER A 1 103 ? -4.081 2.656 9.155 1.00 89.00 103 SER A N 1
ATOM 775 C CA . SER A 1 103 ? -3.859 1.272 9.589 1.00 89.00 103 SER A CA 1
ATOM 776 C C . SER A 1 103 ? -5.147 0.461 9.554 1.00 89.00 103 SER A C 1
ATOM 778 O O . SER A 1 103 ? -6.241 1.021 9.626 1.00 89.00 103 SER A O 1
ATOM 780 N N . TRP A 1 104 ? -5.019 -0.851 9.393 1.00 90.25 104 TRP A N 1
ATOM 781 C CA . TRP A 1 104 ? -6.135 -1.790 9.398 1.00 90.25 104 TRP A CA 1
ATOM 782 C C . TRP A 1 104 ? -5.683 -3.144 9.938 1.00 90.25 104 TRP A C 1
ATOM 784 O O . TRP A 1 104 ? -4.589 -3.611 9.613 1.00 90.25 104 TRP A O 1
ATOM 794 N N . THR A 1 105 ? -6.551 -3.787 10.715 1.00 88.19 105 THR A N 1
ATOM 795 C CA . THR A 1 105 ? -6.374 -5.163 11.187 1.00 88.19 105 THR A CA 1
ATOM 796 C C . THR A 1 105 ? -7.562 -6.018 10.771 1.00 88.19 105 THR A C 1
ATOM 798 O O . THR A 1 105 ? -8.698 -5.543 10.668 1.00 88.19 105 THR A O 1
ATOM 801 N N . LYS A 1 106 ? -7.300 -7.300 10.518 1.00 85.56 106 LYS A N 1
ATOM 802 C CA . LYS A 1 106 ? -8.324 -8.259 10.103 1.00 85.56 106 LYS A CA 1
ATOM 803 C C . LYS A 1 106 ? -9.335 -8.531 11.213 1.00 85.56 106 LYS A C 1
ATOM 805 O O . LYS A 1 106 ? -10.511 -8.719 10.918 1.00 85.56 106 LYS A O 1
ATOM 810 N N . GLU A 1 107 ? -8.864 -8.580 12.452 1.00 83.19 107 GLU A N 1
ATOM 811 C CA . GLU A 1 107 ? -9.635 -8.930 13.641 1.00 83.19 107 GLU A CA 1
ATOM 812 C C . GLU A 1 107 ? -10.739 -7.901 13.910 1.00 83.19 107 GLU A C 1
ATOM 814 O O . GLU A 1 107 ? -11.902 -8.271 14.049 1.00 83.19 107 GLU A O 1
ATOM 819 N N . GLU A 1 108 ? -10.391 -6.614 13.886 1.00 81.88 108 GLU A N 1
ATOM 820 C CA . GLU A 1 108 ? -11.335 -5.514 14.129 1.00 81.88 108 GLU A CA 1
ATOM 821 C C . GLU A 1 108 ? -12.085 -5.093 12.858 1.00 81.88 108 GLU A C 1
ATOM 823 O O . GLU A 1 108 ? -13.127 -4.438 12.915 1.00 81.88 108 GLU A O 1
ATOM 828 N N . ASN A 1 109 ? -11.531 -5.426 11.685 1.00 84.31 109 ASN A N 1
ATOM 829 C CA . ASN A 1 109 ? -11.980 -4.952 10.377 1.00 84.31 109 ASN A CA 1
ATOM 830 C C . ASN A 1 109 ? -12.237 -3.427 10.350 1.00 84.31 109 ASN A C 1
ATOM 832 O O . ASN A 1 109 ? -13.190 -2.922 9.743 1.00 84.31 109 ASN A O 1
ATOM 836 N N . LEU A 1 110 ? -11.365 -2.699 11.046 1.00 84.94 110 LEU A N 1
ATOM 837 C CA . LEU A 1 110 ? -11.469 -1.275 11.325 1.00 84.94 110 LEU A CA 1
ATOM 838 C C . LEU A 1 110 ? -10.305 -0.555 10.655 1.00 84.94 110 LEU A C 1
ATOM 840 O O . LEU A 1 110 ? -9.142 -0.848 10.924 1.00 84.94 110 LEU A O 1
ATOM 844 N N . ILE A 1 111 ? -10.612 0.409 9.792 1.00 86.75 111 ILE A N 1
ATOM 845 C CA . ILE A 1 111 ? -9.610 1.337 9.276 1.00 86.75 111 ILE A CA 1
ATOM 846 C C . ILE A 1 111 ? -9.439 2.457 10.303 1.00 86.75 111 ILE A C 1
ATOM 848 O O . ILE A 1 111 ? -10.398 3.148 10.652 1.00 86.75 111 ILE A O 1
ATOM 852 N N . GLN A 1 112 ? -8.211 2.670 10.762 1.00 87.44 112 GLN A N 1
ATOM 853 C CA . GLN A 1 112 ? -7.856 3.764 11.657 1.00 87.44 112 GLN A CA 1
ATOM 854 C C . GLN A 1 112 ? -7.095 4.834 10.891 1.00 87.44 112 GLN A C 1
ATOM 856 O O . GLN A 1 112 ? -6.109 4.544 10.209 1.00 87.44 112 GLN A O 1
ATOM 861 N N . VAL A 1 113 ? -7.542 6.075 11.042 1.00 87.06 113 VAL A N 1
ATOM 862 C CA . VAL A 1 113 ? -6.925 7.251 10.438 1.00 87.06 113 VAL A CA 1
ATOM 863 C C . VAL A 1 113 ? -6.182 8.011 11.526 1.00 87.06 113 VAL A C 1
ATOM 865 O O . VAL A 1 113 ? -6.786 8.446 12.512 1.00 87.06 113 VAL A O 1
ATOM 868 N N . ARG A 1 114 ? -4.870 8.186 11.353 1.00 87.19 114 ARG A N 1
ATOM 869 C CA . ARG A 1 114 ? -4.014 8.826 12.355 1.00 87.19 114 ARG A CA 1
ATOM 870 C C . ARG A 1 114 ? -3.276 10.022 11.775 1.00 87.19 114 ARG A C 1
ATOM 872 O O . ARG A 1 114 ? -2.785 10.004 10.645 1.00 87.19 114 ARG A O 1
ATOM 879 N N . ARG A 1 115 ? -3.177 11.072 12.589 1.00 87.62 115 ARG A N 1
ATOM 880 C CA . ARG A 1 115 ? -2.430 12.292 12.276 1.00 87.62 115 ARG A CA 1
ATOM 881 C C . ARG A 1 115 ? -0.925 12.061 12.264 1.00 87.62 115 ARG A C 1
ATOM 883 O O . ARG A 1 115 ? -0.245 12.776 11.550 1.00 87.62 115 ARG A O 1
ATOM 890 N N . LEU A 1 116 ? -0.407 11.115 13.042 1.00 86.25 116 LEU A N 1
ATOM 891 C CA . LEU A 1 116 ? 1.012 10.756 13.093 1.00 86.25 116 LEU A CA 1
ATOM 892 C C . LEU A 1 116 ? 1.148 9.240 13.217 1.00 86.25 116 LEU A C 1
ATOM 894 O O . LEU A 1 116 ? 0.245 8.583 13.737 1.00 86.25 116 LEU A O 1
ATOM 898 N N . THR A 1 117 ? 2.291 8.713 12.774 1.00 85.81 117 THR A N 1
ATOM 899 C CA . THR A 1 117 ? 2.617 7.295 12.960 1.00 85.81 117 THR A CA 1
ATOM 900 C C . THR A 1 117 ? 2.917 7.012 14.428 1.00 85.81 117 THR A C 1
ATOM 902 O O . THR A 1 117 ? 3.727 7.709 15.041 1.00 85.81 117 THR A O 1
ATOM 905 N N . CYS A 1 118 ? 2.280 5.988 14.998 1.00 86.12 118 CYS A N 1
ATOM 906 C CA . CYS A 1 118 ? 2.588 5.539 16.353 1.00 86.12 118 CYS A CA 1
ATOM 907 C C . CYS A 1 118 ? 3.674 4.458 16.329 1.00 86.12 118 CYS A C 1
ATOM 909 O O . CYS A 1 118 ? 3.498 3.417 15.708 1.00 86.12 118 CYS A O 1
ATOM 911 N N . THR A 1 119 ? 4.771 4.686 17.049 1.00 86.12 119 THR A N 1
ATOM 912 C CA . THR A 1 119 ? 5.871 3.717 17.218 1.00 86.12 119 THR A CA 1
ATOM 913 C C . THR A 1 119 ? 5.850 3.013 18.578 1.00 86.12 119 THR A C 1
ATOM 915 O O . THR A 1 119 ? 6.753 2.242 18.887 1.00 86.12 119 THR A O 1
ATOM 918 N N . VAL A 1 120 ? 4.837 3.299 19.403 1.00 88.12 120 VAL A N 1
ATOM 919 C CA . VAL A 1 120 ? 4.700 2.777 20.773 1.00 88.12 120 VAL A CA 1
ATOM 920 C C . VAL A 1 120 ? 3.727 1.602 20.826 1.00 88.12 120 VAL A C 1
ATOM 922 O O . VAL A 1 120 ? 3.980 0.615 21.508 1.00 88.12 120 VAL A O 1
ATOM 925 N N . CYS A 1 121 ? 2.595 1.717 20.132 1.00 87.31 121 CYS A N 1
ATOM 926 C CA . CYS A 1 121 ? 1.588 0.664 20.090 1.00 87.31 121 CYS A CA 1
ATOM 927 C C . CYS A 1 121 ? 2.026 -0.468 19.159 1.00 87.31 121 CYS A C 1
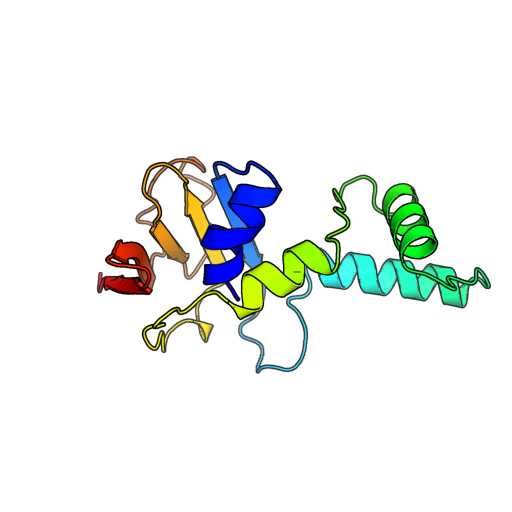ATOM 929 O O . CYS A 1 121 ? 2.673 -0.227 18.139 1.00 87.31 121 CYS A O 1
ATOM 931 N N . LEU A 1 122 ? 1.621 -1.693 19.492 1.00 83.25 122 LEU A N 1
ATOM 932 C CA . LEU A 1 122 ? 1.810 -2.832 18.603 1.00 83.25 122 LEU A CA 1
ATOM 933 C C . LEU A 1 122 ? 0.940 -2.683 17.348 1.00 83.25 122 LEU A C 1
ATOM 935 O O . LEU A 1 122 ? -0.130 -2.073 17.375 1.00 83.25 122 LEU A O 1
ATOM 939 N N . ALA A 1 123 ? 1.426 -3.246 16.244 1.00 75.88 123 ALA A N 1
ATOM 940 C CA . ALA A 1 123 ? 0.812 -3.137 14.923 1.00 75.88 123 ALA A CA 1
ATOM 941 C C . ALA A 1 123 ? -0.589 -3.783 14.848 1.00 75.88 123 ALA A C 1
ATOM 943 O O . ALA A 1 123 ? -1.438 -3.360 14.071 1.00 75.88 123 ALA A O 1
ATOM 944 N N . ASP A 1 124 ? -0.839 -4.796 15.676 1.00 77.12 124 ASP A N 1
ATOM 945 C CA . ASP A 1 124 ? -2.099 -5.535 15.776 1.00 77.12 124 ASP A CA 1
ATOM 946 C C . ASP A 1 124 ? -3.118 -4.905 16.737 1.00 77.12 124 ASP A C 1
ATOM 948 O O . ASP A 1 124 ? -4.244 -5.387 16.842 1.00 77.12 124 ASP A O 1
ATOM 952 N N . GLN A 1 125 ? -2.754 -3.822 17.427 1.00 80.19 125 GLN A N 1
ATOM 953 C CA . GLN A 1 125 ? -3.608 -3.189 18.425 1.00 80.19 125 GLN A CA 1
ATOM 954 C C . GLN A 1 125 ? -4.238 -1.897 17.917 1.00 80.19 125 GLN A C 1
ATOM 956 O O . GLN A 1 125 ? -3.639 -1.102 17.186 1.00 80.19 125 GLN A O 1
ATOM 961 N N . GLN A 1 126 ? -5.450 -1.634 18.404 1.00 79.75 126 GLN A N 1
ATOM 962 C CA . GLN A 1 126 ? -6.069 -0.329 18.258 1.00 79.75 126 GLN A CA 1
ATOM 963 C C . GLN A 1 126 ? -5.249 0.727 19.009 1.00 79.75 126 GLN A C 1
ATOM 965 O O . GLN A 1 126 ? -5.186 0.761 20.238 1.00 79.75 126 GLN A O 1
ATOM 970 N N . CYS A 1 127 ? -4.629 1.622 18.243 1.00 82.38 127 CYS A N 1
ATOM 971 C CA . CYS A 1 127 ? -3.901 2.753 18.791 1.00 82.38 127 CYS A CA 1
ATOM 972 C C . CYS A 1 127 ? -4.861 3.907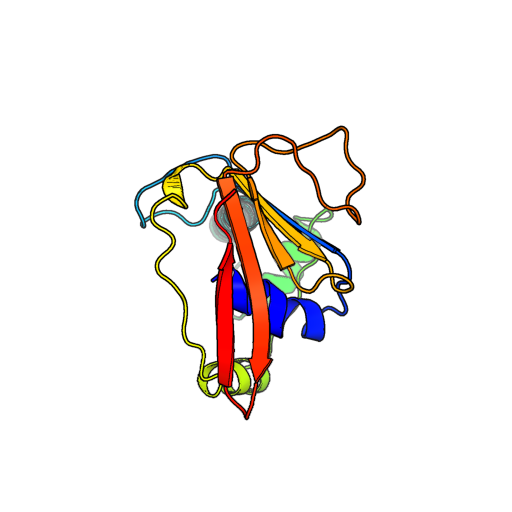 19.082 1.00 82.38 127 CYS A C 1
ATOM 974 O O . CYS A 1 127 ? -5.638 4.306 18.217 1.00 82.38 127 CYS A O 1
ATOM 976 N N . HIS A 1 128 ? -4.754 4.487 20.276 1.00 84.12 128 HIS A N 1
ATOM 977 C CA . HIS A 1 128 ? -5.496 5.693 20.654 1.00 84.12 128 HIS A CA 1
ATOM 978 C C . HIS A 1 128 ? -4.672 6.973 20.442 1.00 84.12 128 HIS A C 1
ATOM 980 O O . HIS A 1 128 ? -5.220 8.074 20.419 1.00 84.12 128 HIS A O 1
ATOM 986 N N . HIS A 1 129 ? -3.360 6.853 20.219 1.00 86.06 129 HIS A N 1
ATOM 987 C CA . HIS A 1 129 ? -2.494 7.996 19.953 1.00 86.06 129 HIS A CA 1
ATOM 988 C C . HIS A 1 129 ? -2.741 8.556 18.554 1.00 86.06 129 HIS A C 1
ATOM 990 O O . HIS A 1 129 ? -2.829 7.820 17.573 1.00 86.06 129 HIS A O 1
ATOM 996 N N . TYR A 1 130 ? -2.829 9.884 18.466 1.00 88.56 130 TYR A N 1
ATOM 997 C CA . TYR A 1 130 ? -2.942 10.623 17.205 1.00 88.56 130 TYR A CA 1
ATOM 998 C C . TYR A 1 130 ? -4.147 10.235 16.331 1.00 88.56 130 TYR A C 1
ATOM 1000 O O . TYR A 1 130 ? -4.167 10.578 15.148 1.00 88.56 130 TYR A O 1
ATOM 1008 N N . THR A 1 131 ? -5.150 9.547 16.884 1.00 88.25 131 THR A N 1
ATOM 1009 C CA . THR A 1 131 ? -6.360 9.160 16.147 1.00 88.25 131 THR A CA 1
ATOM 1010 C C . THR A 1 131 ? -7.143 10.404 15.749 1.00 88.25 131 THR A C 1
ATOM 1012 O O . THR A 1 131 ? -7.400 11.272 16.578 1.00 88.25 131 THR A O 1
ATOM 1015 N N . ILE A 1 132 ? -7.519 10.490 14.473 1.00 86.19 132 ILE A N 1
ATOM 1016 C CA . ILE A 1 132 ? -8.382 11.561 13.943 1.00 86.19 132 ILE A CA 1
ATOM 1017 C C . ILE A 1 132 ? -9.672 11.030 13.323 1.00 86.19 132 ILE A C 1
ATOM 1019 O O . ILE A 1 132 ? -10.539 11.809 12.938 1.00 86.19 132 ILE A O 1
ATOM 1023 N N . GLY A 1 133 ? -9.808 9.710 13.225 1.00 84.81 133 GLY A N 1
ATOM 1024 C CA . GLY A 1 133 ? -11.070 9.070 12.914 1.00 84.81 133 GLY A CA 1
ATOM 1025 C C . GLY A 1 133 ? -10.914 7.581 12.673 1.00 84.81 133 GLY A C 1
ATOM 1026 O O . GLY A 1 133 ? -9.808 7.052 12.535 1.00 84.81 133 GLY A O 1
ATOM 1027 N N . GLN A 1 134 ? -12.051 6.904 12.648 1.00 85.50 134 GLN A N 1
ATOM 1028 C CA . GLN A 1 134 ? -12.128 5.466 12.467 1.00 85.50 134 GLN A CA 1
ATOM 1029 C C . GLN A 1 134 ? -13.269 5.135 11.512 1.00 85.50 134 GLN A C 1
ATOM 1031 O O . GLN A 1 134 ? -14.281 5.833 11.442 1.00 85.50 134 GLN A O 1
ATOM 1036 N N . ILE A 1 135 ? -13.055 4.086 10.735 1.00 82.31 135 ILE A N 1
ATOM 1037 C CA . ILE A 1 135 ? -13.866 3.711 9.589 1.00 82.31 135 ILE A CA 1
ATOM 1038 C C . ILE A 1 135 ? -14.122 2.210 9.723 1.00 82.31 135 ILE A C 1
ATOM 1040 O O . ILE A 1 135 ? -13.265 1.389 9.393 1.00 82.31 135 ILE A O 1
ATOM 1044 N N . LEU A 1 136 ? -15.286 1.847 10.262 1.00 81.00 136 LEU A N 1
ATOM 1045 C CA . LEU A 1 136 ? -15.659 0.447 10.458 1.00 81.00 136 LEU A CA 1
ATOM 1046 C C . LEU A 1 136 ? -16.220 -0.123 9.160 1.00 81.00 136 LEU A C 1
ATOM 1048 O O . LEU A 1 136 ? -17.176 0.426 8.611 1.00 81.00 136 LEU A O 1
ATOM 1052 N N . ILE A 1 137 ? -15.653 -1.235 8.696 1.00 77.75 137 ILE A N 1
ATOM 1053 C CA . ILE A 1 137 ? -16.114 -1.924 7.493 1.00 77.75 137 ILE A CA 1
ATOM 1054 C C . ILE A 1 137 ? -17.150 -2.974 7.907 1.00 77.75 137 ILE A C 1
ATOM 1056 O O . ILE A 1 137 ? -16.804 -4.049 8.398 1.00 77.75 137 ILE A O 1
ATOM 1060 N N . LYS A 1 138 ? -18.439 -2.685 7.702 1.00 71.00 138 LYS A N 1
ATOM 1061 C CA . LYS A 1 138 ? -19.519 -3.660 7.905 1.00 71.00 138 LYS A CA 1
ATOM 1062 C C . LYS A 1 138 ? -19.935 -4.252 6.566 1.00 71.00 138 LYS A C 1
ATOM 1064 O O . LYS A 1 138 ? -20.315 -3.521 5.657 1.00 71.00 138 LYS A O 1
ATOM 1069 N N . ALA A 1 139 ? -19.921 -5.575 6.452 1.00 59.44 139 ALA A N 1
ATOM 1070 C CA . ALA A 1 139 ? -20.640 -6.252 5.379 1.00 59.44 139 ALA A CA 1
ATOM 1071 C C . ALA A 1 139 ? -22.111 -6.372 5.801 1.00 59.44 139 ALA A C 1
ATOM 1073 O O . ALA A 1 139 ? -22.389 -6.990 6.830 1.00 59.44 139 ALA A O 1
ATOM 1074 N N . LYS A 1 140 ? -23.047 -5.774 5.058 1.00 43.19 140 LYS A N 1
ATOM 1075 C CA . LYS A 1 140 ? -24.479 -5.986 5.291 1.00 43.19 140 LYS A CA 1
ATOM 1076 C C . LYS A 1 140 ? -25.204 -6.129 3.956 1.00 43.19 140 LYS A C 1
ATOM 1078 O O . LYS A 1 140 ? -25.143 -5.224 3.139 1.00 43.19 140 LYS A O 1
ATOM 1083 N N . ASP A 1 141 ? -25.865 -7.265 3.743 1.00 38.84 141 ASP A N 1
ATOM 1084 C CA . ASP A 1 141 ? -26.794 -7.484 2.624 1.00 38.84 141 ASP A CA 1
ATOM 1085 C C . ASP A 1 141 ? -26.228 -7.057 1.256 1.00 38.84 141 ASP A C 1
ATOM 1087 O O . ASP A 1 141 ? -26.738 -6.151 0.605 1.00 38.84 141 ASP A O 1
ATOM 1091 N N . SER A 1 142 ? -25.119 -7.686 0.849 1.00 42.78 142 SER A N 1
ATOM 1092 C CA . SER A 1 142 ? -24.408 -7.435 -0.422 1.00 42.78 142 SER A CA 1
ATOM 1093 C C . SER A 1 142 ? -23.791 -6.035 -0.588 1.00 42.78 142 SER A C 1
ATOM 1095 O O . SER A 1 142 ? -23.066 -5.819 -1.554 1.00 42.78 142 SER A O 1
ATOM 1097 N N . VAL A 1 143 ? -23.989 -5.120 0.369 1.00 42.25 143 VAL A N 1
ATOM 1098 C CA . VAL A 1 143 ? -23.481 -3.742 0.346 1.00 42.25 143 VAL A CA 1
ATOM 1099 C C . VAL A 1 143 ? -22.532 -3.514 1.522 1.00 42.25 143 VAL A C 1
ATOM 1101 O O . VAL A 1 143 ? -22.828 -3.815 2.682 1.00 42.25 143 VAL A O 1
ATOM 1104 N N . ILE A 1 144 ? -21.346 -2.969 1.253 1.00 48.47 144 ILE A N 1
ATOM 1105 C CA . ILE A 1 144 ? -20.403 -2.653 2.328 1.00 48.47 144 ILE A CA 1
ATOM 1106 C C . ILE A 1 144 ? -20.721 -1.259 2.874 1.00 48.47 144 ILE A C 1
ATOM 1108 O O . ILE A 1 144 ? -20.560 -0.250 2.185 1.00 48.47 144 ILE A O 1
ATOM 1112 N N . GLN A 1 145 ? -21.194 -1.219 4.122 1.00 45.03 145 GLN A N 1
ATOM 1113 C CA . GLN A 1 145 ? -21.461 0.014 4.854 1.00 45.03 145 GLN A CA 1
ATOM 1114 C C . GLN A 1 145 ? -20.232 0.416 5.650 1.00 45.03 145 GLN A C 1
ATOM 1116 O O . GLN A 1 145 ? -19.676 -0.366 6.425 1.00 45.03 145 GLN A O 1
ATOM 1121 N N . ILE A 1 146 ? -19.840 1.670 5.482 1.00 52.25 146 ILE A N 1
ATOM 1122 C CA . ILE A 1 146 ? -18.690 2.231 6.158 1.00 52.25 146 ILE A CA 1
ATOM 1123 C C . ILE A 1 146 ? -19.185 3.266 7.162 1.00 52.25 146 ILE A C 1
ATOM 1125 O O . ILE A 1 146 ? -19.768 4.281 6.786 1.00 52.25 146 ILE A O 1
ATOM 1129 N N . LEU A 1 147 ? -18.980 2.984 8.450 1.00 52.34 147 LEU A N 1
ATOM 1130 C CA . LEU A 1 147 ? -19.393 3.882 9.523 1.00 52.34 147 LEU A CA 1
ATOM 1131 C C . LEU A 1 147 ? -18.203 4.726 9.969 1.00 52.34 147 LEU A C 1
ATOM 1133 O O . LEU A 1 147 ? -17.170 4.191 10.372 1.00 52.34 147 LEU A O 1
ATOM 1137 N N . LEU A 1 148 ? -18.372 6.039 9.903 1.00 51.16 148 LEU A N 1
ATOM 1138 C CA . LEU A 1 148 ? -17.411 7.000 10.416 1.00 51.16 148 LEU A CA 1
ATOM 1139 C C . LEU A 1 148 ? -17.669 7.143 11.917 1.00 51.16 148 LEU A C 1
ATOM 1141 O O . LEU A 1 148 ? -18.731 7.614 12.320 1.00 51.16 148 LEU A O 1
ATOM 1145 N N . MET A 1 149 ? -16.737 6.676 12.741 1.00 46.47 149 MET A N 1
ATOM 1146 C CA . MET A 1 149 ? -16.834 6.838 14.189 1.00 46.47 149 MET A CA 1
ATOM 1147 C C . MET A 1 149 ? -16.139 8.145 14.569 1.00 46.47 149 MET A C 1
ATOM 1149 O O . MET A 1 149 ? -14.945 8.322 14.309 1.00 46.47 149 MET A O 1
ATOM 1153 N N . SER A 1 150 ? -16.906 9.078 15.134 1.00 43.03 150 SER A N 1
ATOM 1154 C CA . SER A 1 150 ? -16.365 10.258 15.805 1.00 43.03 150 SER A CA 1
ATOM 1155 C C . SER A 1 150 ? -15.686 9.821 17.101 1.00 43.03 150 SER A C 1
ATOM 1157 O O . SER A 1 150 ? -16.274 9.054 17.864 1.00 43.03 150 SER A O 1
ATOM 1159 N N . THR A 1 151 ? -14.460 10.297 17.313 1.00 46.97 151 THR A N 1
ATOM 1160 C CA . THR A 1 151 ? -13.747 10.214 18.596 1.00 46.97 151 THR A CA 1
ATOM 1161 C C . THR A 1 151 ? -14.443 11.033 19.665 1.00 46.97 151 THR A C 1
ATOM 1163 O O . THR A 1 151 ? -14.857 12.163 19.312 1.00 46.97 151 THR A O 1
#

Sequence (151 aa):
MFFLVAAFLAKLAKIKILHWHFLEAEHGMRAPDGVGGCLKRTAGGIVAGGIDMPNIDVLIDQLKINCKGVNIFHVASAEIDGCDKIEVTLPSFTVILKAHEISWTKEENLIQVRRLTCTVCLADQQCHHYTIGQILIKAKDSVIQILLMST

Foldseek 3Di:
DVCCCLPQVCVVVVNFKDKDFADALDDDDDDGCPPVVVLVVQLVVCVVVVDDDPDDVSSQVSCCVVVVVDDDDDDDPVSVVVVVLAAEDDDDDPCLSQFRMWMAGPVQQKIWTFNDDDPPDDRRDDDPPRTPWMWHFDDDDSYTYTDIDGD

Organism: Araneus ventricosus (NCBI:txid182803)